Protein AF-A0ABD3R1C4-F1 (afdb_monomer_lite)

Structure (mmCIF, N/CA/C/O backbone):
data_AF-A0ABD3R1C4-F1
#
_entry.id   AF-A0ABD3R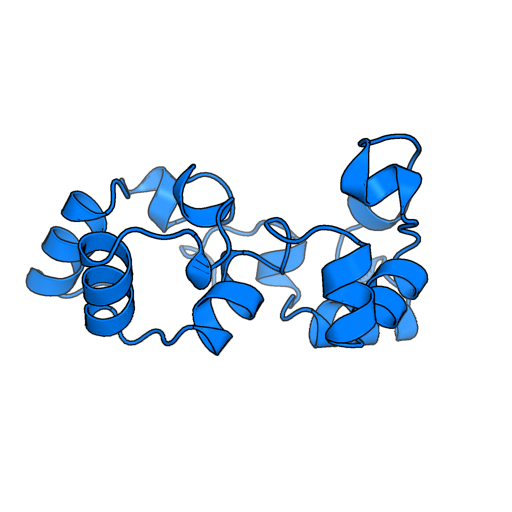1C4-F1
#
loop_
_atom_site.group_PDB
_atom_site.id
_atom_site.type_symbol
_atom_site.label_atom_id
_atom_site.label_alt_id
_atom_site.label_comp_id
_atom_site.label_asym_id
_atom_site.label_entity_id
_atom_site.label_seq_id
_atom_site.pdbx_PDB_ins_code
_atom_site.Cartn_x
_atom_site.Cartn_y
_atom_site.Cartn_z
_atom_site.occupancy
_atom_site.B_iso_or_equiv
_atom_site.auth_seq_id
_atom_site.auth_comp_id
_atom_site.auth_asym_id
_atom_site.auth_atom_id
_atom_site.pdbx_PDB_model_num
ATOM 1 N N . MET A 1 1 ? -19.729 5.256 2.466 1.00 61.84 1 MET A N 1
ATOM 2 C CA . MET A 1 1 ? -19.741 5.972 3.764 1.00 61.84 1 MET A CA 1
ATOM 3 C C . MET A 1 1 ? -19.861 4.931 4.859 1.00 61.84 1 MET A C 1
ATOM 5 O O . MET A 1 1 ? -20.844 4.202 4.840 1.00 61.84 1 MET A O 1
ATOM 9 N N . LEU A 1 2 ? -18.876 4.864 5.756 1.00 74.25 2 LEU A N 1
ATOM 10 C CA . LEU A 1 2 ? -18.845 3.904 6.862 1.00 74.25 2 LEU A CA 1
ATOM 11 C C . LEU A 1 2 ? -20.068 4.024 7.789 1.00 74.25 2 LEU A C 1
ATOM 13 O O . LEU A 1 2 ? -20.556 5.137 8.053 1.00 74.25 2 LEU A O 1
ATOM 17 N N . ALA A 1 3 ? -20.521 2.889 8.314 1.00 86.25 3 ALA A N 1
ATOM 18 C CA . ALA A 1 3 ? -21.442 2.804 9.437 1.00 86.25 3 ALA A CA 1
ATOM 19 C C . ALA A 1 3 ? -20.817 3.419 10.703 1.00 86.25 3 ALA A C 1
ATOM 21 O O . ALA A 1 3 ? -19.607 3.602 10.810 1.00 86.25 3 ALA A O 1
ATOM 22 N N . SER A 1 4 ? -21.650 3.774 11.685 1.00 87.00 4 SER A N 1
ATOM 23 C CA . SER A 1 4 ? -21.174 4.417 12.919 1.00 87.00 4 SER A CA 1
ATOM 24 C C . SER A 1 4 ? -20.152 3.575 13.685 1.00 87.00 4 SER A C 1
ATOM 26 O O . SER A 1 4 ? -19.225 4.140 14.246 1.00 87.00 4 SER A O 1
ATOM 28 N N . GLU A 1 5 ? -20.313 2.252 13.685 1.00 90.88 5 GLU A N 1
ATOM 29 C CA . GLU A 1 5 ? -19.400 1.318 14.352 1.00 90.88 5 GLU A CA 1
ATOM 30 C C . GLU A 1 5 ? -18.036 1.256 13.650 1.00 90.88 5 GLU A C 1
ATOM 32 O O . GLU A 1 5 ? -17.008 1.429 14.295 1.00 90.88 5 GLU A O 1
ATOM 37 N N . GLU A 1 6 ? -18.026 1.149 12.319 1.00 93.00 6 GLU A N 1
ATOM 38 C CA . GLU A 1 6 ? -16.803 1.171 11.504 1.00 93.00 6 GLU A CA 1
ATOM 39 C C . GLU A 1 6 ? -16.020 2.483 11.680 1.00 93.00 6 GLU A C 1
ATOM 41 O O . GLU A 1 6 ? -14.796 2.472 11.746 1.00 93.00 6 GLU A O 1
ATOM 46 N N . LYS A 1 7 ? -16.712 3.622 11.830 1.00 93.38 7 LYS A N 1
ATOM 47 C CA . LYS A 1 7 ? -16.060 4.915 12.113 1.00 93.38 7 LYS A CA 1
ATOM 48 C C . LYS A 1 7 ? -15.362 4.944 13.468 1.00 93.38 7 LYS A C 1
ATOM 50 O O . LYS A 1 7 ? -14.324 5.586 13.587 1.00 93.38 7 LYS A O 1
ATOM 55 N N . THR A 1 8 ? -15.944 4.310 14.485 1.00 95.50 8 THR A N 1
ATOM 56 C CA . THR A 1 8 ? -15.305 4.203 15.802 1.00 95.50 8 THR A CA 1
ATOM 57 C C . THR A 1 8 ? -14.060 3.333 15.710 1.00 95.50 8 THR A C 1
ATOM 59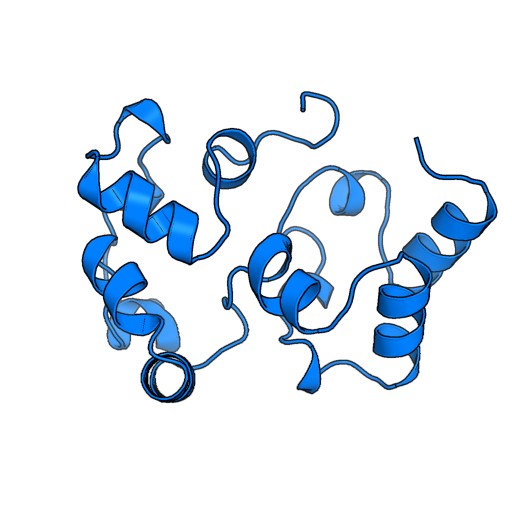 O O . THR A 1 8 ? -13.006 3.776 16.142 1.00 95.50 8 THR A O 1
ATOM 62 N N . ILE A 1 9 ? -14.158 2.171 15.060 1.00 96.88 9 ILE A N 1
ATOM 63 C CA . ILE A 1 9 ? -13.018 1.262 14.879 1.00 96.88 9 ILE A CA 1
ATOM 64 C C . ILE A 1 9 ? -11.882 1.950 14.111 1.00 96.88 9 ILE A C 1
ATOM 66 O O . ILE A 1 9 ? -10.738 1.904 14.549 1.00 96.88 9 ILE A O 1
ATOM 70 N N . ALA A 1 10 ? -12.190 2.636 13.007 1.00 96.50 10 ALA A N 1
ATOM 71 C CA . ALA A 1 10 ? -11.198 3.398 12.251 1.00 96.50 10 ALA A CA 1
ATOM 72 C C . ALA A 1 10 ? -10.518 4.475 13.118 1.00 96.50 10 ALA A C 1
ATOM 74 O O . ALA A 1 10 ? -9.298 4.604 13.095 1.00 96.50 10 ALA A O 1
ATOM 75 N N . GLY A 1 11 ? -11.290 5.202 13.933 1.00 96.56 11 GLY A N 1
ATOM 76 C CA . GLY A 1 11 ? -10.742 6.190 14.864 1.00 96.56 11 GLY A CA 1
ATOM 77 C C . GLY A 1 11 ? -9.841 5.583 15.944 1.00 96.56 11 GLY A C 1
ATOM 78 O O . GLY A 1 11 ? -8.806 6.165 16.261 1.00 96.56 11 GLY A O 1
ATOM 79 N N . ASP A 1 12 ? -10.197 4.412 16.475 1.00 96.56 12 ASP A N 1
ATOM 80 C CA . ASP A 1 12 ? -9.391 3.688 17.469 1.00 96.56 12 ASP A CA 1
ATOM 81 C C . ASP A 1 12 ? -8.072 3.164 16.869 1.00 96.56 12 ASP A C 1
ATOM 83 O O . ASP A 1 12 ? -7.062 3.104 17.566 1.00 96.56 12 ASP A O 1
ATOM 87 N N . LEU A 1 13 ? -8.062 2.863 15.565 1.00 97.06 13 LEU A N 1
ATOM 88 C CA . LEU A 1 13 ? -6.865 2.541 14.775 1.00 97.06 13 LEU A CA 1
ATOM 89 C C . LEU A 1 13 ? -6.011 3.772 14.422 1.00 97.06 13 LEU A C 1
ATOM 91 O O . LEU A 1 13 ? -4.967 3.634 13.792 1.00 97.06 13 LEU A O 1
ATOM 95 N N . GLY A 1 14 ? -6.444 4.979 14.798 1.00 95.81 14 GLY A N 1
ATOM 96 C CA . GLY A 1 14 ? -5.722 6.221 14.522 1.00 95.81 14 GLY A CA 1
ATOM 97 C C . GLY A 1 14 ? -6.052 6.873 13.178 1.00 95.81 14 GLY A C 1
ATOM 98 O O . GLY A 1 14 ? -5.458 7.901 12.851 1.00 95.81 14 GLY A O 1
ATOM 99 N N . TYR A 1 15 ? -7.019 6.348 12.419 1.00 96.75 15 TYR A N 1
ATOM 100 C CA . TYR A 1 15 ? -7.495 7.027 11.220 1.00 96.75 15 TYR A CA 1
ATOM 101 C C . TYR A 1 15 ? -8.317 8.266 11.575 1.00 96.75 15 TYR A C 1
ATOM 103 O O . TYR A 1 15 ? -9.269 8.218 12.359 1.00 96.75 15 TYR A O 1
ATOM 111 N N . ASP A 1 16 ? -8.002 9.377 10.917 1.00 94.88 16 ASP A N 1
ATOM 112 C CA . ASP A 1 16 ? -8.909 10.506 10.798 1.00 94.88 16 ASP A CA 1
ATOM 113 C C . ASP A 1 16 ? -9.524 10.538 9.394 1.00 94.88 16 ASP A C 1
ATOM 115 O O . ASP A 1 16 ? -9.339 9.635 8.582 1.00 94.88 16 ASP A O 1
ATOM 119 N N . ARG A 1 17 ? -10.317 11.569 9.090 1.00 92.62 17 ARG A N 1
ATOM 120 C CA . ARG A 1 17 ? -10.951 11.659 7.771 1.00 92.62 17 ARG A CA 1
ATOM 121 C C . ARG A 1 17 ? -9.931 11.773 6.634 1.00 92.62 17 ARG A C 1
ATOM 123 O O . ARG A 1 17 ? -10.191 11.260 5.554 1.00 92.62 17 ARG A O 1
ATOM 130 N N . ILE A 1 18 ? -8.829 12.485 6.849 1.00 94.19 18 ILE A N 1
ATOM 131 C CA . ILE A 1 18 ? -7.812 12.702 5.821 1.00 94.19 18 ILE A CA 1
ATOM 132 C C . ILE A 1 18 ? -7.049 11.404 5.592 1.00 94.19 18 ILE A C 1
ATOM 134 O O . ILE A 1 18 ? -6.951 10.986 4.443 1.00 94.19 18 ILE A O 1
ATOM 138 N N . SER A 1 19 ? -6.566 10.760 6.655 1.00 95.56 19 SER A N 1
ATOM 139 C CA . SER A 1 19 ? -5.821 9.507 6.517 1.00 95.56 19 SER A CA 1
ATOM 140 C C . SER A 1 19 ? -6.699 8.325 6.110 1.00 95.56 19 SER A C 1
ATOM 142 O O . SER A 1 19 ? -6.199 7.381 5.525 1.00 95.56 19 SER A O 1
ATOM 144 N N . TRP A 1 20 ? -8.013 8.377 6.356 1.00 94.50 20 TRP A N 1
ATOM 145 C CA . TRP A 1 20 ? -8.948 7.388 5.814 1.00 94.50 20 TRP A CA 1
ATOM 146 C C . TRP A 1 20 ? -9.180 7.571 4.310 1.00 94.50 20 TRP A C 1
ATOM 148 O O . TRP A 1 20 ? -9.293 6.603 3.569 1.00 94.50 20 TRP A O 1
ATOM 158 N N . ASP A 1 21 ? -9.314 8.820 3.855 1.00 94.62 21 ASP A N 1
ATOM 159 C CA . ASP A 1 21 ? -9.698 9.125 2.476 1.00 94.62 21 ASP A CA 1
ATOM 160 C C . ASP A 1 21 ? -8.504 9.110 1.496 1.00 94.62 21 ASP A C 1
ATOM 162 O O . ASP A 1 21 ? -8.728 9.272 0.293 1.00 94.62 21 ASP A O 1
ATOM 166 N N . ASN A 1 22 ? -7.263 8.973 1.975 1.00 94.19 22 ASN A N 1
ATOM 167 C CA . ASN A 1 22 ? -6.042 8.998 1.165 1.00 94.19 22 ASN A CA 1
ATOM 168 C C . ASN A 1 22 ? -5.077 7.911 1.650 1.00 94.19 22 ASN A C 1
ATOM 170 O O . ASN A 1 22 ? -4.723 7.904 2.827 1.00 94.19 22 ASN A O 1
ATOM 174 N N . LEU A 1 23 ? -4.657 7.042 0.730 1.00 92.06 23 LEU A N 1
ATOM 175 C CA . LEU A 1 23 ? -3.727 5.949 1.008 1.00 92.06 23 LEU A CA 1
ATOM 176 C C . LEU A 1 23 ? -2.356 6.469 1.451 1.00 92.06 23 LEU A C 1
ATOM 178 O O . LEU A 1 23 ? -1.921 7.539 1.022 1.00 92.06 23 LEU A O 1
ATOM 182 N N . GLU A 1 24 ? -1.694 5.676 2.286 1.00 88.56 24 GLU A N 1
ATOM 183 C CA . GLU A 1 24 ? -0.326 5.844 2.783 1.00 88.56 24 GLU A CA 1
ATOM 184 C C . GLU A 1 24 ? -0.078 7.158 3.547 1.00 88.56 24 GLU A C 1
ATOM 186 O O . GLU A 1 24 ? 1.055 7.617 3.693 1.00 88.56 24 GLU A O 1
ATOM 191 N N . ILE A 1 25 ? -1.141 7.772 4.083 1.00 93.31 25 ILE A N 1
ATOM 192 C CA . ILE A 1 25 ? -1.030 8.920 4.999 1.00 93.31 25 ILE A CA 1
ATOM 193 C C . ILE A 1 25 ? -0.980 8.464 6.459 1.00 93.31 25 ILE A C 1
ATOM 195 O O . ILE A 1 25 ? -0.380 9.139 7.298 1.00 93.31 25 ILE A O 1
ATOM 199 N N . SER A 1 26 ? -1.654 7.365 6.796 1.00 95.12 26 SER A N 1
ATOM 200 C CA . SER A 1 26 ? -1.644 6.854 8.164 1.00 95.12 26 SER A CA 1
ATOM 201 C C . SER A 1 26 ? -0.333 6.121 8.437 1.00 95.12 26 SER A C 1
ATOM 203 O O . SER A 1 26 ? 0.021 5.210 7.697 1.00 95.12 26 SER A O 1
ATOM 205 N N . ASP A 1 27 ? 0.344 6.436 9.548 1.00 93.69 27 ASP A N 1
ATOM 206 C CA . ASP A 1 27 ? 1.546 5.701 9.980 1.00 93.69 27 ASP A CA 1
ATOM 207 C C . ASP A 1 27 ? 1.278 4.189 10.093 1.00 93.69 27 ASP A C 1
ATOM 209 O O . ASP A 1 27 ? 2.168 3.376 9.849 1.00 93.69 27 ASP A O 1
ATOM 213 N N . LEU A 1 28 ? 0.036 3.806 10.424 1.00 96.19 28 LEU A N 1
ATOM 214 C CA . LEU A 1 28 ? -0.389 2.409 10.494 1.00 96.19 28 LEU A CA 1
ATOM 215 C C . LEU A 1 28 ? -0.139 1.674 9.168 1.00 96.19 28 LEU A C 1
ATOM 217 O O . LEU A 1 28 ? 0.290 0.525 9.176 1.00 96.19 28 LEU A O 1
ATOM 221 N N . GLU A 1 29 ? -0.351 2.352 8.040 1.00 95.94 29 GLU A N 1
ATOM 222 C CA . GLU A 1 29 ? -0.253 1.792 6.687 1.00 95.94 29 GLU A CA 1
ATOM 223 C C . GLU A 1 29 ? 1.190 1.544 6.252 1.00 95.94 29 GLU A C 1
ATOM 225 O O . GLU A 1 29 ? 1.404 0.903 5.230 1.00 95.94 29 GLU A O 1
ATOM 230 N N . THR A 1 30 ? 2.181 1.972 7.042 1.00 93.06 30 THR A N 1
ATOM 231 C CA . THR A 1 30 ? 3.598 1.635 6.824 1.00 93.06 30 THR A CA 1
ATOM 232 C C . THR A 1 30 ? 3.961 0.243 7.347 1.00 93.06 30 THR A C 1
ATOM 234 O O . THR A 1 30 ? 4.981 -0.323 6.952 1.00 93.06 30 THR A O 1
ATOM 237 N N . PHE A 1 31 ? 3.125 -0.349 8.207 1.00 96.06 31 PHE A N 1
ATOM 238 C CA . PHE A 1 31 ? 3.378 -1.660 8.791 1.00 96.06 31 PHE A CA 1
ATOM 239 C C . PHE A 1 31 ? 2.733 -2.776 7.973 1.00 96.06 31 PHE A C 1
ATOM 241 O O . PHE A 1 31 ? 1.540 -2.747 7.660 1.00 96.06 31 PHE A O 1
ATOM 248 N N . ARG A 1 32 ? 3.499 -3.844 7.731 1.00 96.75 32 ARG A N 1
ATOM 249 C CA . ARG A 1 32 ? 2.922 -5.134 7.340 1.00 96.75 32 ARG A CA 1
ATOM 250 C C . ARG A 1 32 ? 2.047 -5.689 8.463 1.00 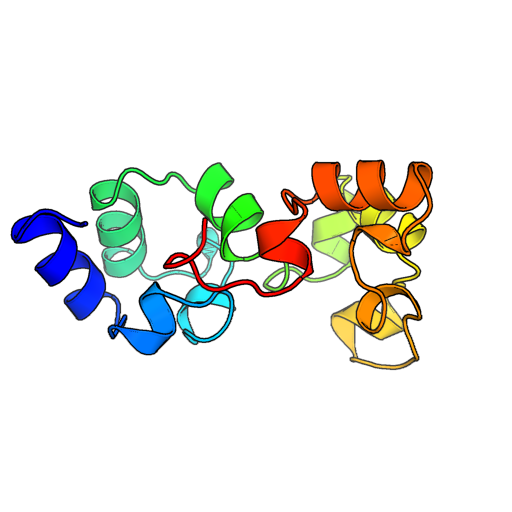96.75 32 ARG A C 1
ATOM 252 O O . ARG A 1 32 ? 2.316 -5.469 9.646 1.00 96.75 32 ARG A O 1
ATOM 259 N N . TYR A 1 33 ? 1.052 -6.492 8.112 1.00 97.56 33 TYR A N 1
ATOM 260 C CA . TYR A 1 33 ? 0.032 -6.983 9.035 1.00 97.56 33 TYR A CA 1
ATOM 261 C C . TYR A 1 33 ? 0.624 -7.720 10.243 1.00 97.56 33 TYR A C 1
ATOM 263 O O . TYR A 1 33 ? 0.105 -7.637 11.354 1.00 97.56 33 TYR A O 1
ATOM 271 N N . THR A 1 34 ? 1.728 -8.448 10.053 1.00 96.81 34 THR A N 1
ATOM 272 C CA . THR A 1 34 ? 2.379 -9.209 11.131 1.00 96.81 34 THR A CA 1
ATOM 273 C C . THR A 1 34 ? 3.103 -8.350 12.160 1.00 96.81 34 THR A C 1
ATOM 275 O O . THR A 1 34 ? 3.429 -8.862 13.231 1.00 96.81 34 THR A O 1
ATOM 278 N N . ASP A 1 35 ? 3.364 -7.084 11.841 1.00 97.69 35 ASP A N 1
ATOM 279 C CA . ASP A 1 35 ? 4.026 -6.142 12.742 1.00 97.69 35 ASP A CA 1
ATOM 280 C C . ASP A 1 35 ? 3.007 -5.280 13.512 1.00 97.69 35 ASP A C 1
ATOM 282 O O . ASP A 1 35 ? 3.382 -4.593 14.462 1.00 97.69 35 ASP A O 1
ATOM 286 N N . LEU A 1 36 ? 1.717 -5.381 13.162 1.00 97.19 36 LEU A N 1
ATOM 287 C CA . LEU A 1 36 ? 0.616 -4.780 13.907 1.00 97.19 36 LEU A CA 1
ATOM 288 C C . LEU A 1 36 ? 0.473 -5.406 15.300 1.00 97.19 36 LEU A C 1
ATOM 290 O O . LEU A 1 36 ? 0.692 -6.604 15.523 1.00 97.19 36 LEU A O 1
ATOM 294 N N . THR A 1 37 ? 0.014 -4.603 16.254 1.00 97.69 37 THR A N 1
ATOM 295 C CA . THR A 1 37 ? -0.443 -5.108 17.546 1.00 97.69 37 THR A CA 1
ATOM 296 C C . THR A 1 37 ? -1.684 -5.987 17.376 1.00 97.69 37 THR A C 1
ATOM 298 O O . THR A 1 37 ? -2.432 -5.910 16.401 1.00 97.69 37 THR A O 1
ATOM 301 N N . MET A 1 38 ? -1.954 -6.828 18.378 1.00 96.75 38 MET A N 1
ATOM 302 C CA . MET A 1 38 ? -3.158 -7.664 18.381 1.00 96.75 38 MET A CA 1
ATOM 303 C C . MET A 1 38 ? -4.448 -6.831 18.300 1.00 96.75 38 MET A C 1
ATOM 305 O O . MET A 1 38 ? -5.412 -7.268 17.677 1.00 96.75 38 MET A O 1
ATOM 309 N N . GLU A 1 39 ? -4.479 -5.658 18.936 1.00 97.19 39 GLU A N 1
ATOM 310 C CA . GLU A 1 39 ? -5.642 -4.763 18.919 1.00 97.19 39 GLU A CA 1
ATOM 311 C C . GLU A 1 39 ? -5.847 -4.154 17.528 1.00 97.19 39 GLU A C 1
ATOM 313 O O . GLU A 1 39 ? -6.965 -4.196 17.013 1.00 97.19 39 GLU A O 1
ATOM 318 N N . GLU A 1 40 ? -4.771 -3.702 16.879 1.00 98.06 40 GLU A N 1
ATOM 319 C CA . GLU A 1 40 ? -4.818 -3.201 15.502 1.00 98.06 40 GLU A CA 1
ATOM 320 C C . GLU A 1 40 ? -5.290 -4.287 14.529 1.00 98.06 40 GLU A C 1
ATOM 322 O O . GLU A 1 40 ? -6.245 -4.071 13.786 1.00 98.06 40 GLU A O 1
ATOM 327 N N . GLY A 1 41 ? -4.725 -5.497 14.596 1.00 98.00 41 GLY A N 1
ATOM 328 C CA . GLY A 1 41 ? -5.151 -6.613 13.742 1.00 98.00 41 GLY A CA 1
ATOM 329 C C . GLY A 1 41 ? -6.631 -6.989 13.922 1.00 98.00 41 GLY A C 1
ATOM 330 O O . GLY A 1 41 ? -7.333 -7.274 12.946 1.00 98.00 41 GLY A O 1
ATOM 331 N N . LEU A 1 42 ? -7.150 -6.943 15.156 1.00 97.44 42 LEU A N 1
ATOM 332 C CA . LEU A 1 42 ? -8.582 -7.138 15.418 1.00 97.44 42 LEU A CA 1
ATOM 333 C C . LEU A 1 42 ? -9.433 -5.997 14.849 1.00 97.44 42 LEU A C 1
ATOM 335 O O . LEU A 1 42 ? -10.514 -6.266 14.319 1.00 97.44 42 LEU A O 1
ATOM 339 N N . GLY A 1 43 ? -8.961 -4.751 14.931 1.00 97.75 43 GLY A N 1
ATOM 340 C CA . GLY A 1 43 ? -9.612 -3.595 14.315 1.00 97.75 43 GLY A CA 1
ATOM 341 C C . GLY A 1 43 ? -9.696 -3.729 12.793 1.00 97.75 43 GLY A C 1
ATOM 342 O O . GLY A 1 43 ? -10.790 -3.640 12.239 1.00 97.75 43 GLY A O 1
ATOM 343 N N . ILE A 1 44 ? -8.582 -4.056 12.132 1.00 97.62 44 ILE A N 1
ATOM 344 C CA . ILE A 1 44 ? -8.517 -4.310 10.681 1.00 97.62 44 ILE A CA 1
ATOM 345 C C . ILE A 1 44 ? -9.462 -5.445 10.268 1.00 97.62 44 ILE A C 1
ATOM 347 O O . ILE A 1 44 ? -10.269 -5.277 9.350 1.00 97.62 44 ILE A O 1
ATOM 351 N N . THR A 1 45 ? -9.471 -6.551 11.019 1.00 97.19 45 THR A N 1
ATOM 352 C CA . THR A 1 45 ? -10.418 -7.659 10.797 1.00 97.19 45 THR A CA 1
ATOM 353 C C . THR A 1 45 ? -11.872 -7.212 10.963 1.00 97.19 45 THR A C 1
ATOM 355 O O . THR A 1 45 ? -12.747 -7.630 10.203 1.00 97.19 45 THR A O 1
ATOM 358 N N . SER A 1 46 ? -12.152 -6.344 11.937 1.00 96.69 46 SER A N 1
ATOM 359 C CA . SER A 1 46 ? -13.502 -5.823 12.194 1.00 96.69 46 SER A CA 1
ATOM 360 C C . SER A 1 46 ? -13.970 -4.838 11.118 1.00 96.69 46 SER A C 1
ATOM 362 O O . SER A 1 46 ? -15.171 -4.730 10.883 1.00 96.69 46 SER A O 1
ATOM 364 N N . LEU A 1 47 ? -13.037 -4.183 10.420 1.00 95.56 47 LEU A N 1
ATOM 365 C CA . LEU A 1 47 ? -13.296 -3.415 9.196 1.00 95.56 47 LEU A CA 1
ATOM 366 C C . LEU A 1 47 ? -13.446 -4.305 7.946 1.00 95.56 47 LEU A C 1
ATOM 368 O O . LEU A 1 47 ? -13.658 -3.795 6.849 1.00 95.56 47 LEU A O 1
ATOM 372 N N . GLY A 1 48 ? -13.377 -5.630 8.102 1.00 95.94 48 GLY A N 1
ATOM 373 C CA . GLY A 1 48 ? -13.610 -6.598 7.032 1.00 95.94 48 GLY A CA 1
ATOM 374 C C . GLY A 1 48 ? -12.386 -6.909 6.174 1.00 95.94 48 GLY A C 1
ATOM 375 O O . GLY A 1 48 ? -12.545 -7.530 5.124 1.00 95.94 48 GLY A O 1
ATOM 376 N N . MET A 1 49 ? -11.189 -6.508 6.606 1.00 96.75 49 MET A N 1
ATOM 377 C CA . MET A 1 49 ? -9.932 -6.787 5.912 1.00 96.75 49 MET A CA 1
ATOM 378 C C . MET A 1 49 ? -9.166 -7.910 6.611 1.00 96.75 49 MET A C 1
ATOM 380 O O . MET A 1 49 ? -9.051 -7.928 7.834 1.00 96.75 49 MET A O 1
ATOM 384 N N . ASP A 1 50 ? -8.621 -8.847 5.840 1.00 97.56 50 ASP A N 1
ATOM 385 C CA . ASP A 1 50 ? -7.653 -9.820 6.350 1.00 97.56 50 ASP A CA 1
ATOM 386 C C . ASP A 1 50 ? -6.207 -9.369 6.078 1.00 97.56 50 ASP A C 1
ATOM 388 O O . ASP A 1 50 ? -5.966 -8.333 5.459 1.00 97.56 50 ASP A O 1
ATOM 392 N N . ALA A 1 51 ? -5.235 -10.163 6.536 1.00 97.19 51 ALA A N 1
ATOM 393 C CA . ALA A 1 51 ? -3.814 -9.871 6.351 1.00 97.19 51 ALA A CA 1
ATOM 394 C C . ALA A 1 51 ? -3.420 -9.705 4.875 1.00 97.19 51 ALA A C 1
ATOM 396 O O . ALA A 1 51 ? -2.634 -8.829 4.541 1.00 97.19 51 ALA A O 1
ATOM 397 N N . THR A 1 52 ? -3.995 -10.513 3.977 1.00 96.25 52 THR A N 1
ATOM 398 C CA . THR A 1 52 ? -3.684 -10.426 2.543 1.00 96.25 52 THR A CA 1
ATOM 399 C C . THR A 1 52 ? -4.235 -9.141 1.940 1.00 96.25 52 THR A C 1
ATOM 401 O O . THR A 1 52 ? -3.563 -8.513 1.125 1.00 96.25 52 THR A O 1
ATOM 404 N N . MET A 1 53 ? -5.438 -8.732 2.347 1.00 97.38 53 MET A N 1
ATOM 405 C CA . MET A 1 53 ? -6.012 -7.463 1.908 1.00 97.38 53 MET A CA 1
ATOM 406 C C . MET A 1 53 ? -5.199 -6.274 2.418 1.00 97.38 53 MET A C 1
ATOM 408 O O . MET A 1 53 ? -4.930 -5.364 1.641 1.00 97.38 53 MET A O 1
ATOM 412 N N . TRP A 1 54 ? -4.779 -6.310 3.685 1.00 97.69 54 TRP A N 1
ATOM 413 C CA . TRP A 1 54 ? -3.959 -5.265 4.293 1.00 97.69 54 TRP A CA 1
ATOM 414 C C . TRP A 1 54 ? -2.602 -5.118 3.599 1.00 97.69 54 TRP A C 1
ATOM 416 O O . TRP A 1 54 ? -2.291 -4.052 3.072 1.00 97.69 54 TRP A O 1
ATOM 426 N N . ASP A 1 55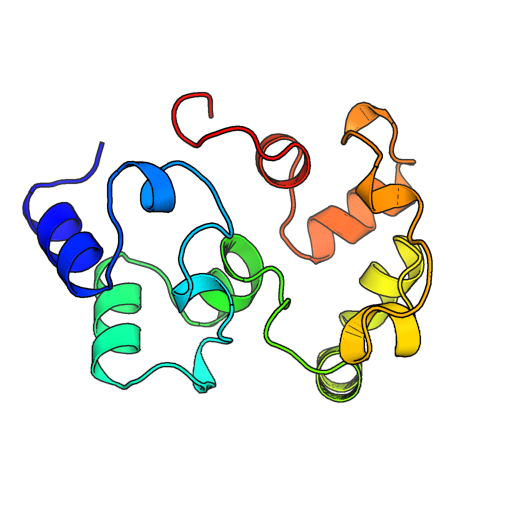 ? -1.826 -6.203 3.536 1.00 97.50 55 ASP A N 1
ATOM 427 C CA . ASP A 1 55 ? -0.464 -6.168 2.998 1.00 97.50 55 ASP A CA 1
ATOM 428 C C . ASP A 1 55 ? -0.444 -5.754 1.522 1.00 97.50 55 ASP A C 1
ATOM 430 O O . ASP A 1 55 ? 0.482 -5.077 1.086 1.00 97.50 55 ASP A O 1
ATOM 434 N N . CYS A 1 56 ? -1.475 -6.129 0.759 1.00 96.38 56 CYS A N 1
ATOM 435 C CA . CYS A 1 56 ? -1.529 -5.858 -0.672 1.00 96.38 56 CYS A CA 1
ATOM 436 C C . CYS A 1 56 ? -2.203 -4.519 -1.003 1.00 96.38 56 CYS A C 1
ATOM 438 O O . CYS A 1 56 ? -1.593 -3.693 -1.664 1.00 96.38 56 CYS A O 1
ATOM 440 N N . TYR A 1 57 ? -3.448 -4.282 -0.576 1.00 96.06 57 TYR A N 1
ATOM 441 C CA . TYR A 1 57 ? -4.237 -3.122 -1.030 1.00 96.06 57 TYR A CA 1
ATOM 442 C C . TYR A 1 57 ? -4.059 -1.858 -0.185 1.00 96.06 57 TYR A C 1
ATOM 444 O O . TYR A 1 57 ? -4.481 -0.795 -0.630 1.00 96.06 57 TYR A O 1
ATOM 452 N N . VAL A 1 58 ? -3.523 -1.979 1.032 1.00 95.75 58 VAL A N 1
ATOM 453 C CA . VAL A 1 58 ? -3.321 -0.837 1.936 1.00 95.75 58 VAL A CA 1
ATOM 454 C C . VAL A 1 58 ? -1.839 -0.504 2.046 1.00 95.75 58 VAL A C 1
ATOM 456 O O . VAL A 1 58 ? -1.446 0.626 1.798 1.00 95.75 58 VAL A O 1
ATOM 459 N N . ASN A 1 59 ? -1.013 -1.495 2.387 1.00 94.94 59 ASN A N 1
ATOM 460 C CA . ASN A 1 59 ? 0.426 -1.309 2.560 1.00 94.94 59 ASN A CA 1
ATOM 461 C C . ASN A 1 59 ? 1.199 -1.365 1.233 1.00 94.94 59 ASN A C 1
ATOM 463 O O . ASN A 1 59 ? 2.341 -0.930 1.202 1.00 94.94 59 ASN A O 1
ATOM 467 N N . HIS A 1 60 ? 0.635 -1.960 0.171 1.00 96.44 60 HIS A N 1
ATOM 468 C CA . HIS A 1 60 ? 1.339 -2.236 -1.093 1.00 96.44 60 HIS A CA 1
ATOM 469 C C . HIS A 1 60 ? 2.710 -2.908 -0.903 1.00 96.44 60 HIS A C 1
ATOM 471 O O . HIS A 1 60 ? 3.641 -2.741 -1.689 1.00 96.44 60 HIS A O 1
ATOM 477 N N . TYR A 1 61 ? 2.818 -3.715 0.152 1.00 96.94 61 TYR A N 1
ATOM 478 C CA . TYR A 1 61 ? 4.044 -4.319 0.655 1.00 96.94 61 TYR A CA 1
ATOM 479 C C . TYR A 1 61 ? 5.158 -3.339 1.079 1.00 96.94 61 TYR A C 1
ATOM 481 O O . TYR A 1 61 ? 6.253 -3.811 1.384 1.00 96.94 61 TYR A O 1
ATOM 489 N N . ASN A 1 62 ? 4.919 -2.025 1.177 1.00 93.81 62 ASN A N 1
ATOM 490 C CA . ASN A 1 62 ? 5.913 -1.013 1.582 1.00 93.81 62 ASN A CA 1
ATOM 491 C C . ASN A 1 62 ? 6.546 -1.292 2.956 1.00 93.81 62 ASN A C 1
ATOM 493 O O . ASN A 1 62 ? 7.675 -0.888 3.214 1.00 93.81 62 ASN A O 1
ATOM 497 N N . GLY A 1 63 ? 5.863 -2.041 3.829 1.00 95.19 63 GLY A N 1
ATOM 498 C CA . GLY A 1 63 ? 6.394 -2.459 5.130 1.00 95.19 63 GLY A CA 1
ATOM 499 C C . GLY A 1 63 ? 7.350 -3.659 5.085 1.00 95.19 63 GLY A C 1
ATOM 500 O O . GLY A 1 63 ? 7.788 -4.135 6.135 1.00 95.19 63 GLY A O 1
ATOM 501 N N . TYR A 1 64 ? 7.643 -4.210 3.905 1.00 97.56 64 TYR A N 1
ATOM 502 C CA . TYR A 1 64 ? 8.491 -5.391 3.737 1.00 97.56 64 TYR A CA 1
ATOM 503 C C . TYR A 1 64 ? 9.903 -5.022 3.297 1.00 97.56 64 TYR A C 1
ATOM 505 O O . TYR A 1 64 ? 10.097 -4.165 2.445 1.00 97.56 64 TYR A O 1
ATOM 513 N N . TYR A 1 65 ? 10.895 -5.766 3.789 1.00 97.38 65 TYR A N 1
ATOM 514 C CA . TYR A 1 65 ? 12.242 -5.717 3.224 1.00 97.38 65 TYR A CA 1
ATOM 515 C C . TYR A 1 65 ? 12.308 -6.466 1.891 1.00 97.38 65 TYR A C 1
ATOM 517 O O . TYR A 1 65 ? 11.611 -7.468 1.688 1.00 97.38 65 TYR A O 1
ATOM 525 N N . TRP A 1 66 ? 13.233 -6.071 1.018 1.00 98.19 66 TRP A N 1
ATOM 526 C CA . TRP A 1 66 ? 13.432 -6.700 -0.292 1.00 98.19 66 TRP A CA 1
ATOM 527 C C . TRP A 1 66 ? 13.608 -8.222 -0.218 1.00 98.19 66 TRP A C 1
ATOM 529 O O . TRP A 1 66 ? 13.074 -8.970 -1.039 1.00 98.19 66 TRP A O 1
ATOM 539 N N . ALA A 1 67 ? 14.329 -8.707 0.796 1.00 98.19 67 ALA A N 1
ATOM 540 C CA . ALA A 1 67 ? 14.525 -10.139 1.008 1.00 98.19 67 ALA A CA 1
ATOM 541 C C . ALA A 1 67 ? 13.202 -10.886 1.268 1.00 98.19 67 ALA A C 1
ATOM 543 O O . ALA A 1 67 ? 13.024 -12.005 0.780 1.00 98.19 67 ALA A O 1
ATOM 544 N N . ASP A 1 68 ? 12.261 -10.269 1.986 1.00 98.00 68 ASP A N 1
ATOM 545 C CA . ASP A 1 68 ? 10.941 -10.851 2.229 1.00 98.00 68 ASP A CA 1
ATOM 546 C C . ASP A 1 68 ? 10.104 -10.839 0.937 1.00 98.00 68 ASP A C 1
ATOM 548 O O . ASP A 1 68 ? 9.475 -11.844 0.597 1.00 98.00 68 ASP A O 1
ATOM 552 N N . LEU A 1 69 ? 10.173 -9.757 0.153 1.00 98.12 69 LEU A N 1
ATOM 553 C CA . LEU A 1 69 ? 9.512 -9.643 -1.156 1.00 98.12 69 LEU A CA 1
ATOM 554 C C . LEU A 1 69 ? 9.979 -10.724 -2.144 1.00 98.12 69 LEU A C 1
ATOM 556 O O . LEU A 1 69 ? 9.175 -11.256 -2.916 1.00 98.12 69 LEU A O 1
ATOM 560 N N . GLN A 1 70 ? 11.264 -11.088 -2.104 1.00 98.44 70 GLN A N 1
ATOM 561 C CA . GLN A 1 70 ? 11.815 -12.194 -2.892 1.00 98.44 70 GLN A CA 1
ATOM 562 C C . GLN A 1 70 ? 11.260 -13.552 -2.451 1.00 98.44 70 GLN A C 1
ATOM 564 O O . GLN A 1 70 ? 10.931 -14.383 -3.299 1.00 98.44 70 GLN A O 1
ATOM 569 N N . VAL A 1 71 ? 11.125 -13.783 -1.141 1.00 98.00 71 VAL A N 1
ATOM 570 C CA . VAL A 1 71 ? 10.532 -15.017 -0.597 1.00 98.00 71 VAL A CA 1
ATOM 571 C C . VAL A 1 71 ? 9.055 -15.133 -0.975 1.00 98.00 71 VAL A C 1
ATOM 573 O O . VAL A 1 71 ? 8.596 -16.224 -1.316 1.00 98.00 71 VAL A O 1
ATOM 576 N N . LEU A 1 72 ? 8.326 -14.016 -0.962 1.00 96.25 72 LEU A N 1
ATOM 577 C CA . LEU A 1 72 ? 6.932 -13.935 -1.406 1.00 96.25 72 LEU A CA 1
ATOM 578 C C . LEU A 1 72 ? 6.783 -14.016 -2.934 1.00 96.25 72 LEU A C 1
ATOM 580 O O . LEU A 1 72 ? 5.694 -14.297 -3.431 1.00 96.25 72 LEU A O 1
ATOM 584 N N . GLY A 1 73 ? 7.868 -13.804 -3.684 1.00 97.62 73 GLY A N 1
ATOM 585 C CA . GLY A 1 73 ? 7.879 -13.832 -5.145 1.00 97.62 73 GLY A CA 1
ATOM 586 C C . GLY A 1 73 ? 7.265 -12.593 -5.802 1.00 97.62 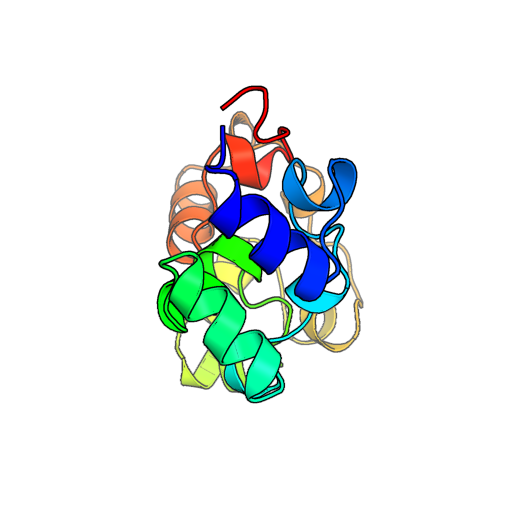73 GLY A C 1
ATOM 587 O O . GLY A 1 73 ? 6.941 -12.642 -6.987 1.00 97.62 73 GLY A O 1
ATOM 588 N N . VAL A 1 74 ? 7.100 -11.496 -5.057 1.00 97.75 74 VAL A N 1
ATOM 589 C CA . VAL A 1 74 ? 6.524 -10.237 -5.564 1.00 97.75 74 VAL A CA 1
ATOM 590 C C . VAL A 1 74 ? 7.587 -9.234 -6.021 1.00 97.75 74 VAL A C 1
ATOM 592 O O . VAL A 1 74 ? 7.273 -8.325 -6.785 1.00 97.75 74 VAL A O 1
ATOM 595 N N . SER A 1 75 ? 8.859 -9.431 -5.647 1.00 98.31 75 SER A N 1
ATOM 596 C CA . SER A 1 75 ? 9.958 -8.529 -6.033 1.00 98.31 75 SER A CA 1
ATOM 597 C C . SER A 1 75 ? 10.113 -8.373 -7.551 1.00 98.31 75 SER A C 1
ATOM 599 O O . SER A 1 75 ? 10.516 -7.317 -8.014 1.00 98.31 75 SER A O 1
ATOM 601 N N . VAL A 1 76 ? 9.749 -9.388 -8.343 1.00 98.56 76 VAL A N 1
ATOM 602 C CA . VAL A 1 76 ? 9.821 -9.333 -9.816 1.00 98.56 76 VAL A CA 1
ATOM 603 C C . VAL A 1 76 ? 8.908 -8.252 -10.414 1.00 98.56 76 VAL A C 1
ATOM 605 O O . VAL A 1 76 ? 9.219 -7.664 -11.451 1.00 98.56 76 VAL A O 1
ATOM 608 N N . TYR A 1 77 ? 7.785 -7.954 -9.757 1.00 98.62 77 TYR A N 1
ATOM 609 C CA . TYR A 1 77 ? 6.876 -6.894 -10.189 1.00 98.62 77 TYR A CA 1
ATOM 610 C C . TYR A 1 77 ? 7.447 -5.518 -9.836 1.00 98.62 77 TYR A C 1
ATOM 612 O O . TYR A 1 77 ? 7.427 -4.618 -10.669 1.00 98.62 77 TYR A O 1
ATOM 620 N N . LEU A 1 78 ? 8.065 -5.386 -8.659 1.00 98.31 78 LEU A N 1
ATOM 621 C CA . LEU A 1 78 ? 8.798 -4.179 -8.268 1.00 98.31 78 LEU A CA 1
ATOM 622 C C . LEU A 1 78 ? 9.981 -3.905 -9.208 1.00 98.31 78 LEU A C 1
ATOM 624 O O . LEU A 1 78 ? 10.175 -2.774 -9.644 1.00 98.31 78 LEU A O 1
ATOM 628 N N . GLU A 1 79 ? 10.719 -4.943 -9.609 1.00 98.44 79 GLU A N 1
ATOM 629 C CA . GLU A 1 79 ? 11.777 -4.847 -10.626 1.00 98.44 79 GLU A CA 1
ATOM 630 C C . GLU A 1 79 ? 11.239 -4.351 -11.976 1.00 98.44 79 GLU A C 1
ATOM 632 O O . GLU A 1 79 ? 11.892 -3.552 -12.647 1.00 98.44 79 GLU A O 1
ATOM 637 N N . THR A 1 80 ? 10.031 -4.773 -12.362 1.00 98.62 80 THR A N 1
ATOM 638 C CA . THR A 1 80 ? 9.361 -4.316 -13.595 1.00 98.62 80 THR A CA 1
ATOM 639 C C . THR A 1 80 ? 8.977 -2.834 -13.522 1.00 98.62 80 THR A C 1
ATOM 641 O O . THR A 1 80 ? 9.048 -2.120 -14.525 1.00 98.62 80 THR A O 1
ATOM 644 N N . LEU A 1 81 ? 8.629 -2.347 -12.328 1.00 98.38 81 LEU A N 1
ATOM 645 C CA . LEU A 1 81 ? 8.431 -0.922 -12.049 1.00 98.38 81 LEU A CA 1
ATOM 646 C C . LEU A 1 81 ? 9.765 -0.160 -11.924 1.00 98.38 81 LEU A C 1
ATOM 648 O O . LEU A 1 81 ? 9.798 1.061 -11.935 1.00 98.38 81 LEU A O 1
ATOM 652 N N . GLY A 1 82 ? 10.902 -0.854 -11.916 1.00 98.00 82 GLY A N 1
ATOM 653 C CA . GLY A 1 82 ? 12.227 -0.237 -11.884 1.00 98.00 82 GLY A CA 1
ATOM 654 C C . GLY A 1 82 ? 12.817 -0.095 -10.484 1.00 98.00 82 GLY A C 1
ATOM 655 O O . GLY A 1 82 ? 13.883 0.509 -10.345 1.00 98.00 82 GLY A O 1
ATOM 656 N N . HIS A 1 83 ? 12.186 -0.680 -9.464 1.00 98.12 83 HIS A N 1
ATOM 657 C CA . HIS A 1 83 ? 12.817 -0.816 -8.160 1.00 98.12 83 HIS A CA 1
ATOM 658 C C . HIS A 1 83 ? 13.945 -1.849 -8.196 1.00 98.12 83 HIS A C 1
ATOM 660 O O . HIS A 1 83 ? 13.994 -2.789 -8.991 1.00 98.12 83 HIS A O 1
ATOM 666 N N . SER A 1 84 ? 14.856 -1.680 -7.255 1.00 97.38 84 SER A N 1
ATOM 667 C CA . SER A 1 84 ? 15.889 -2.630 -6.884 1.00 97.38 84 SER A CA 1
ATOM 668 C C . SER A 1 84 ? 15.947 -2.701 -5.364 1.00 97.38 84 SER A C 1
ATOM 670 O O . SER A 1 84 ? 15.383 -1.846 -4.683 1.00 97.38 84 SER A O 1
ATOM 672 N N . GLN A 1 85 ? 16.708 -3.650 -4.822 1.00 97.25 85 GLN A N 1
ATOM 673 C CA . GLN A 1 85 ? 16.927 -3.710 -3.379 1.00 97.25 85 GLN A CA 1
ATOM 674 C C . GLN A 1 85 ? 17.396 -2.369 -2.794 1.00 97.25 85 GLN A C 1
ATOM 676 O O . GLN A 1 85 ? 16.880 -1.941 -1.772 1.00 97.25 85 GLN A O 1
ATOM 681 N N . SER A 1 86 ? 18.339 -1.686 -3.450 1.00 96.88 86 SER A N 1
ATOM 682 C CA . SER A 1 86 ? 18.872 -0.415 -2.946 1.00 96.88 86 SER A CA 1
ATOM 683 C C . SER A 1 86 ? 17.858 0.725 -2.993 1.00 96.88 86 SER A C 1
ATOM 685 O O . SER A 1 86 ? 17.859 1.560 -2.097 1.00 96.88 86 SER A O 1
ATOM 687 N N . SER A 1 87 ? 16.991 0.777 -4.008 1.00 97.12 87 SER A N 1
ATOM 688 C CA . SER A 1 87 ? 15.951 1.813 -4.054 1.00 97.12 87 SER A CA 1
ATOM 689 C C . SER A 1 87 ? 14.819 1.534 -3.073 1.00 97.12 87 SER A C 1
ATOM 691 O O . SER A 1 87 ? 14.156 2.469 -2.661 1.00 97.12 87 SER A O 1
ATOM 693 N N . TRP A 1 88 ? 14.605 0.269 -2.711 1.00 96.06 88 TRP A N 1
ATOM 694 C CA . TRP A 1 88 ? 13.541 -0.151 -1.807 1.00 96.06 88 TRP A CA 1
ATOM 695 C C . TRP A 1 88 ? 13.946 -0.085 -0.328 1.00 96.06 88 TRP A C 1
ATOM 697 O O . TRP A 1 88 ? 13.301 0.597 0.453 1.00 96.06 88 TRP A O 1
ATOM 707 N N . ASP A 1 89 ? 15.031 -0.765 0.060 1.00 95.94 89 ASP A N 1
ATOM 708 C CA . ASP A 1 89 ? 15.446 -0.869 1.468 1.00 95.94 89 ASP A CA 1
ATOM 709 C C . ASP A 1 89 ? 16.176 0.395 1.958 1.00 95.94 89 ASP A C 1
ATOM 711 O O . ASP A 1 89 ? 16.081 0.752 3.132 1.00 95.94 89 ASP A O 1
ATOM 715 N N . ASP A 1 90 ? 16.948 1.042 1.076 1.00 91.44 90 ASP A N 1
ATOM 716 C CA . ASP A 1 90 ? 17.816 2.170 1.436 1.00 91.44 90 ASP A CA 1
ATOM 717 C C . ASP A 1 90 ? 17.306 3.519 0.894 1.00 91.44 90 ASP A C 1
ATOM 719 O O . ASP A 1 90 ? 17.944 4.546 1.136 1.00 91.44 90 ASP A O 1
ATOM 723 N N . GLU A 1 91 ? 16.208 3.522 0.126 1.00 87.88 91 GLU A N 1
ATOM 724 C CA . GLU A 1 91 ? 15.698 4.694 -0.611 1.00 87.88 91 GLU A CA 1
ATOM 725 C C . GLU A 1 91 ? 16.771 5.330 -1.528 1.00 87.88 91 GLU A C 1
ATOM 727 O O . GLU A 1 91 ? 16.824 6.542 -1.756 1.00 87.88 91 GLU A O 1
ATOM 732 N N . ILE A 1 92 ? 17.689 4.506 -2.057 1.00 89.50 92 ILE A N 1
ATOM 733 C CA . ILE A 1 92 ? 18.787 4.949 -2.923 1.00 89.50 92 ILE A CA 1
ATOM 734 C C . ILE A 1 92 ? 18.461 4.672 -4.386 1.00 89.50 92 ILE A C 1
ATOM 736 O O . ILE A 1 92 ? 18.453 3.532 -4.849 1.00 89.50 92 ILE A O 1
ATOM 740 N N . GLY A 1 93 ? 18.367 5.744 -5.163 1.00 87.50 93 GLY A N 1
ATOM 741 C CA . GLY A 1 93 ? 18.184 5.677 -6.607 1.00 87.50 93 GLY A CA 1
ATOM 742 C C . GLY A 1 93 ? 16.969 6.479 -7.034 1.00 87.50 93 GLY A C 1
ATOM 743 O O . GLY A 1 93 ? 16.317 7.115 -6.218 1.00 87.50 93 GLY A O 1
ATOM 744 N N . TYR A 1 94 ? 16.711 6.486 -8.335 1.00 91.88 94 TYR A N 1
ATOM 745 C CA . TYR A 1 94 ? 15.531 7.119 -8.902 1.00 91.88 94 TYR A CA 1
ATOM 746 C C . TYR A 1 94 ? 14.724 6.059 -9.641 1.00 91.88 94 TYR A C 1
ATOM 748 O O . TYR A 1 94 ? 15.262 5.410 -10.544 1.00 91.88 94 TYR A O 1
ATOM 756 N N . VAL A 1 95 ? 13.463 5.890 -9.251 1.00 96.12 95 VAL A N 1
ATOM 757 C CA . VAL A 1 95 ? 12.522 4.959 -9.871 1.00 96.12 95 VAL A CA 1
ATOM 758 C C . VAL A 1 95 ? 11.580 5.776 -10.744 1.00 96.12 95 VAL A C 1
ATOM 760 O O . VAL A 1 95 ? 10.695 6.465 -10.259 1.00 96.12 95 VAL A O 1
ATOM 763 N N . VAL A 1 96 ? 11.800 5.730 -12.060 1.00 95.31 96 VAL A N 1
ATOM 764 C CA . VAL A 1 96 ? 11.103 6.605 -13.023 1.00 95.31 96 VAL A CA 1
ATOM 765 C C . VAL A 1 96 ? 9.581 6.488 -12.917 1.00 95.31 96 VAL A C 1
ATOM 767 O O . VAL A 1 96 ? 8.887 7.479 -13.110 1.00 95.31 96 VAL A O 1
ATOM 770 N N . THR A 1 97 ? 9.060 5.293 -12.628 1.00 97.44 97 THR A N 1
ATOM 771 C CA . THR A 1 97 ? 7.612 5.071 -12.569 1.00 97.44 97 THR A CA 1
ATOM 772 C C . THR A 1 97 ? 6.942 5.775 -11.400 1.00 97.44 97 THR A C 1
ATOM 774 O O . THR A 1 97 ? 5.761 6.059 -11.516 1.00 97.44 97 THR A O 1
ATOM 777 N N . GLU A 1 98 ? 7.651 6.096 -10.314 1.00 94.06 98 GLU A N 1
ATOM 778 C CA . GLU A 1 98 ? 7.059 6.815 -9.171 1.00 94.06 98 GLU A CA 1
ATOM 779 C C . GLU A 1 98 ? 6.577 8.228 -9.547 1.00 94.06 98 GLU A C 1
ATOM 781 O O . GLU A 1 98 ? 5.692 8.769 -8.892 1.00 94.06 98 GLU A O 1
ATOM 786 N N . ASP A 1 99 ? 7.110 8.806 -10.631 1.00 96.38 99 ASP A N 1
ATOM 787 C CA . ASP A 1 99 ? 6.690 10.106 -11.172 1.00 96.38 99 ASP A CA 1
ATOM 788 C C . ASP A 1 99 ? 5.668 9.992 -12.324 1.00 96.38 99 ASP A C 1
ATOM 790 O O . ASP A 1 99 ? 5.307 11.004 -12.933 1.00 96.38 99 ASP A O 1
ATOM 794 N N . MET A 1 100 ? 5.244 8.777 -12.682 1.00 98.31 100 MET A N 1
ATOM 795 C CA . MET A 1 100 ? 4.334 8.521 -13.802 1.00 98.31 100 MET A CA 1
ATOM 796 C C . MET A 1 100 ? 2.909 8.311 -13.297 1.00 98.31 100 MET A C 1
ATOM 798 O O . MET A 1 100 ? 2.694 7.552 -12.355 1.00 98.31 100 MET A O 1
ATOM 802 N N . ASN A 1 101 ? 1.927 8.896 -13.979 1.00 98.31 101 ASN A N 1
ATOM 803 C CA . ASN A 1 101 ? 0.529 8.505 -13.804 1.00 98.31 101 ASN A CA 1
ATOM 804 C C . ASN A 1 101 ? 0.279 7.130 -14.445 1.00 98.31 101 ASN A C 1
ATOM 806 O O . ASN A 1 1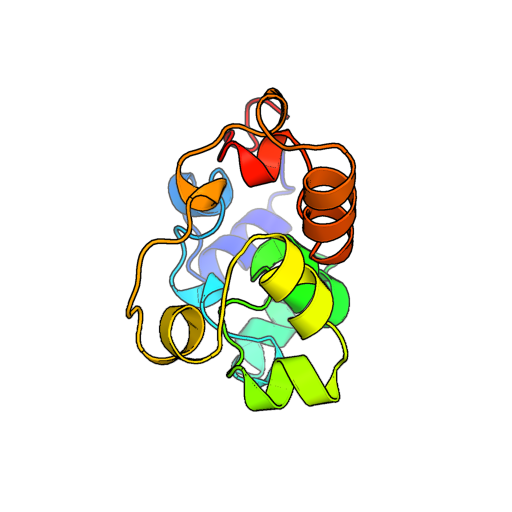01 ? 1.048 6.654 -15.292 1.00 98.31 101 ASN A O 1
ATOM 810 N N . TRP A 1 102 ? -0.825 6.489 -14.075 1.00 98.56 102 TRP A N 1
ATOM 811 C CA . TRP A 1 102 ? -1.189 5.154 -14.538 1.00 98.56 102 TRP A CA 1
ATOM 812 C C . TRP A 1 102 ? -1.238 5.050 -16.067 1.00 98.56 102 TRP A C 1
ATOM 814 O O . TRP A 1 102 ? -0.786 4.055 -16.640 1.00 98.56 102 TRP A O 1
ATOM 824 N N . ASP A 1 103 ? -1.759 6.072 -16.750 1.00 98.38 103 ASP A N 1
ATOM 825 C CA . ASP A 1 103 ? -1.880 6.107 -18.212 1.00 98.38 103 ASP A CA 1
ATOM 826 C C . ASP A 1 103 ? -0.543 6.322 -18.943 1.00 98.38 103 ASP A C 1
ATOM 828 O O . ASP A 1 103 ? -0.444 6.063 -20.147 1.00 98.38 103 ASP A O 1
ATOM 832 N N . GLU A 1 104 ? 0.496 6.733 -18.217 1.00 98.69 104 GLU A N 1
ATOM 833 C CA . GLU A 1 104 ? 1.857 6.879 -18.724 1.00 98.69 104 GLU A CA 1
ATOM 834 C C . GLU A 1 104 ? 2.636 5.558 -18.640 1.00 98.69 104 GLU A C 1
ATOM 836 O O . GLU A 1 104 ? 3.579 5.350 -19.414 1.00 98.69 104 GLU A O 1
ATOM 841 N N . LEU A 1 105 ? 2.243 4.644 -17.742 1.00 98.69 105 LEU A N 1
ATOM 842 C CA . LEU A 1 105 ? 2.852 3.322 -17.608 1.00 98.69 105 LEU A CA 1
ATOM 843 C C . LEU A 1 105 ? 2.669 2.484 -18.880 1.00 98.69 105 LEU A C 1
ATOM 845 O O . LEU A 1 105 ? 1.622 2.471 -19.531 1.00 98.69 105 LEU A O 1
ATOM 849 N N . SER A 1 106 ? 3.685 1.689 -19.213 1.00 98.56 106 SER A N 1
ATOM 850 C CA . SER A 1 106 ? 3.520 0.630 -20.210 1.00 98.56 106 SER A CA 1
ATOM 851 C C . SER A 1 106 ? 2.554 -0.450 -19.709 1.00 98.56 106 SER A C 1
ATOM 853 O O . SER A 1 106 ? 2.389 -0.647 -18.509 1.00 98.56 106 SER A O 1
ATOM 855 N N . LEU A 1 107 ? 1.965 -1.227 -20.625 1.00 98.50 107 LEU A N 1
ATOM 856 C CA . LEU A 1 107 ? 1.069 -2.335 -20.256 1.00 98.50 107 LEU A CA 1
ATOM 857 C C . LEU A 1 107 ? 1.733 -3.368 -19.330 1.00 98.50 107 LEU A C 1
ATOM 859 O O . LEU A 1 107 ? 1.059 -3.976 -18.506 1.00 98.50 107 LEU A O 1
ATOM 863 N N . GLU A 1 108 ? 3.044 -3.575 -19.472 1.00 98.62 108 GLU A N 1
ATOM 864 C CA . GLU A 1 108 ? 3.812 -4.472 -18.605 1.00 98.62 108 GLU A CA 1
ATOM 865 C C . GLU A 1 108 ? 3.955 -3.894 -17.189 1.00 98.62 108 GLU A C 1
ATOM 867 O O . GLU A 1 108 ? 3.760 -4.609 -16.211 1.00 98.62 108 GLU A O 1
ATOM 872 N N . GLN A 1 109 ? 4.200 -2.586 -17.075 1.00 98.81 109 GLN A N 1
ATOM 873 C CA . GLN A 1 109 ? 4.236 -1.885 -15.789 1.00 98.81 109 GLN A CA 1
ATOM 874 C C . GLN A 1 109 ? 2.855 -1.822 -15.127 1.00 98.81 109 GLN A C 1
ATOM 876 O O . GLN A 1 109 ? 2.763 -2.041 -13.927 1.00 98.81 109 GLN A O 1
ATOM 881 N N . GLN A 1 110 ? 1.777 -1.606 -15.887 1.00 98.81 110 GLN A N 1
ATOM 882 C CA . GLN A 1 110 ? 0.411 -1.661 -15.351 1.00 98.81 110 GLN A CA 1
ATOM 883 C C . GLN A 1 110 ? 0.063 -3.059 -14.816 1.00 98.81 110 GLN A C 1
ATOM 885 O O . GLN A 1 110 ? -0.518 -3.166 -13.738 1.00 98.81 110 GLN A O 1
ATOM 890 N N . ASP A 1 111 ? 0.429 -4.140 -15.525 1.00 98.69 111 ASP A N 1
ATOM 891 C CA . ASP A 1 111 ? 0.232 -5.508 -15.010 1.00 98.69 111 ASP A CA 1
ATOM 892 C C . ASP A 1 111 ? 1.066 -5.741 -13.743 1.00 98.69 111 ASP A C 1
ATOM 894 O O . ASP A 1 111 ? 0.545 -6.276 -12.768 1.00 98.69 111 ASP A O 1
ATOM 898 N N . ALA A 1 112 ? 2.322 -5.286 -13.710 1.00 98.69 112 ALA A N 1
ATOM 899 C CA . ALA A 1 112 ? 3.168 -5.389 -12.523 1.00 98.69 112 ALA A CA 1
ATOM 900 C C . ALA A 1 112 ? 2.601 -4.611 -11.321 1.00 98.69 112 ALA A C 1
ATOM 902 O O . ALA A 1 112 ? 2.493 -5.174 -10.232 1.00 98.69 112 ALA A O 1
ATOM 903 N N . ALA A 1 113 ? 2.162 -3.367 -11.520 1.00 98.56 113 ALA A N 1
ATOM 904 C CA . ALA A 1 113 ? 1.483 -2.570 -10.500 1.00 98.56 113 ALA A CA 1
ATOM 905 C C . ALA A 1 113 ? 0.209 -3.278 -10.006 1.00 98.56 113 ALA A C 1
ATOM 907 O O . ALA A 1 113 ? -0.002 -3.420 -8.802 1.00 98.56 113 ALA A O 1
ATOM 908 N N . TYR A 1 114 ? -0.585 -3.844 -10.921 1.00 98.44 114 TYR A N 1
ATOM 909 C CA . TYR A 1 114 ? -1.771 -4.630 -10.576 1.00 98.44 114 TYR A CA 1
ATOM 910 C C . TYR A 1 114 ? -1.457 -5.884 -9.749 1.00 98.44 114 TYR A C 1
ATOM 912 O O . TYR A 1 114 ? -2.214 -6.246 -8.845 1.00 98.44 114 TYR A O 1
ATOM 920 N N . ARG A 1 115 ? -0.323 -6.546 -10.003 1.00 98.00 115 ARG A N 1
ATOM 921 C CA . ARG A 1 115 ? 0.155 -7.690 -9.201 1.00 98.00 115 ARG A CA 1
ATOM 922 C C . ARG A 1 115 ? 0.580 -7.291 -7.787 1.00 98.00 115 ARG A C 1
ATOM 924 O O . ARG A 1 115 ? 0.592 -8.158 -6.917 1.00 98.00 115 ARG A O 1
ATOM 931 N N . LEU A 1 116 ? 0.875 -6.012 -7.572 1.00 97.69 116 LEU A N 1
ATOM 932 C CA . LEU A 1 116 ? 1.130 -5.380 -6.273 1.00 97.69 116 LEU A CA 1
ATOM 933 C C . LEU A 1 116 ? -0.126 -4.684 -5.714 1.00 97.69 116 LEU A C 1
ATOM 935 O O . LEU A 1 116 ? -0.039 -3.849 -4.819 1.00 97.69 116 LEU A O 1
ATOM 939 N N . CYS A 1 117 ? -1.304 -5.035 -6.243 1.00 97.75 117 CYS A N 1
ATOM 940 C CA . CYS A 1 117 ? -2.612 -4.516 -5.846 1.00 97.75 117 CYS A CA 1
ATOM 941 C C . CYS A 1 117 ? -2.845 -3.020 -6.082 1.00 97.75 117 CYS A C 1
ATOM 943 O O . CYS A 1 117 ? -3.868 -2.496 -5.635 1.00 97.75 117 CYS A O 1
ATOM 945 N N . TYR A 1 118 ? -1.984 -2.352 -6.848 1.00 97.81 118 TYR A N 1
ATOM 946 C CA . TYR A 1 118 ? -2.322 -1.045 -7.392 1.00 97.81 118 TYR A CA 1
ATOM 947 C C . TYR A 1 118 ? -3.379 -1.164 -8.496 1.00 97.81 118 TYR A C 1
ATOM 949 O O . TYR A 1 118 ? -3.468 -2.143 -9.239 1.00 97.81 118 TYR A O 1
ATOM 957 N N . PHE A 1 119 ? -4.180 -0.125 -8.637 1.00 96.62 119 PHE A N 1
ATOM 958 C CA . PHE A 1 119 ? -5.013 0.142 -9.802 1.00 96.62 119 PHE A CA 1
ATOM 959 C C . PHE A 1 119 ? -4.991 1.647 -10.055 1.00 96.62 119 PHE A C 1
ATOM 961 O O . PHE A 1 119 ? -4.526 2.389 -9.201 1.00 96.62 119 PHE A O 1
ATOM 968 N N . GLU A 1 120 ? -5.501 2.098 -11.200 1.00 97.81 120 GLU A N 1
ATOM 969 C CA . GLU A 1 120 ? -5.404 3.496 -11.654 1.00 97.81 120 GLU A CA 1
ATOM 970 C C . GLU A 1 120 ? -5.609 4.528 -10.534 1.00 97.81 120 GLU A C 1
ATOM 972 O O . GLU A 1 120 ? -4.703 5.298 -10.240 1.00 97.81 120 GLU A O 1
ATOM 977 N N . ASN A 1 121 ? -6.733 4.468 -9.813 1.00 97.38 121 ASN A N 1
ATOM 978 C CA . ASN A 1 121 ? -6.994 5.431 -8.744 1.00 97.38 121 ASN A CA 1
ATOM 979 C C . ASN A 1 121 ? -6.018 5.336 -7.557 1.00 97.38 121 ASN A C 1
ATOM 981 O O . ASN A 1 121 ? -5.732 6.366 -6.951 1.00 97.38 121 ASN A O 1
ATOM 985 N N . SER A 1 122 ? -5.559 4.137 -7.175 1.00 96.56 122 SER A N 1
ATOM 986 C CA . SER A 1 122 ? -4.623 3.993 -6.052 1.00 96.56 122 SER A CA 1
ATOM 987 C C . SER A 1 122 ? -3.201 4.384 -6.450 1.00 96.56 122 SER A C 1
ATOM 989 O O . SER A 1 122 ? -2.509 5.008 -5.656 1.00 96.56 122 SER A O 1
ATOM 991 N N . TRP A 1 123 ? -2.799 4.089 -7.689 1.00 97.50 123 TRP A N 1
ATOM 992 C CA . TRP A 1 123 ? -1.515 4.490 -8.261 1.00 97.50 123 TRP A CA 1
ATOM 993 C C . TRP A 1 123 ? -1.404 6.010 -8.414 1.00 97.50 123 TRP A C 1
ATOM 995 O O . TRP A 1 123 ? -0.407 6.603 -8.021 1.00 97.50 123 TRP A O 1
ATOM 1005 N N . ASP A 1 124 ? -2.457 6.652 -8.924 1.00 97.25 124 ASP A N 1
ATOM 1006 C CA . ASP A 1 124 ? -2.508 8.106 -9.124 1.00 97.25 124 ASP A CA 1
ATOM 1007 C C . ASP A 1 124 ? -2.818 8.879 -7.827 1.00 97.25 124 ASP A C 1
ATOM 1009 O O . ASP A 1 124 ? -3.096 10.083 -7.860 1.00 97.25 124 ASP A O 1
ATOM 1013 N N . TRP A 1 125 ? -2.813 8.198 -6.674 1.00 94.94 125 TRP A N 1
ATOM 1014 C CA . TRP A 1 125 ? -3.086 8.779 -5.354 1.00 94.94 125 TRP A CA 1
ATOM 1015 C C . TRP A 1 125 ? -4.410 9.552 -5.292 1.00 94.94 125 TRP A C 1
ATOM 1017 O O . TRP A 1 125 ? -4.553 10.570 -4.603 1.00 94.94 125 TRP A O 1
ATOM 1027 N N . ILE A 1 126 ? -5.413 9.077 -6.029 1.00 96.81 126 ILE A N 1
ATOM 1028 C CA . ILE A 1 126 ? -6.741 9.673 -6.034 1.00 96.81 126 ILE A CA 1
ATOM 1029 C C . ILE A 1 126 ? -7.407 9.356 -4.699 1.00 96.81 126 ILE A C 1
ATOM 1031 O O . ILE A 1 126 ? -7.482 8.204 -4.283 1.00 96.81 126 ILE A O 1
ATOM 1035 N N . SER A 1 127 ? -7.947 10.374 -4.029 1.00 95.81 127 SER A N 1
ATOM 1036 C CA . SER A 1 127 ? -8.692 10.171 -2.782 1.00 95.81 127 SER A CA 1
ATOM 1037 C C . SER A 1 127 ? -9.908 9.258 -2.986 1.00 95.81 127 SER A C 1
ATOM 1039 O O . SER A 1 127 ? -10.637 9.414 -3.971 1.00 95.81 127 SER A O 1
ATOM 1041 N N . LEU A 1 128 ? -10.210 8.413 -1.990 1.00 92.50 128 LEU A N 1
ATOM 1042 C CA . LEU A 1 128 ? -11.396 7.541 -1.939 1.00 92.50 128 LEU A CA 1
ATOM 1043 C C . LEU A 1 128 ? -12.714 8.278 -2.216 1.00 92.50 128 LEU A C 1
ATOM 1045 O O . LEU A 1 128 ? -13.691 7.679 -2.659 1.00 92.50 128 LEU A O 1
ATOM 1049 N N . ASN A 1 129 ? -12.768 9.587 -1.956 1.00 92.38 129 ASN A N 1
ATOM 1050 C CA . ASN A 1 129 ? -13.946 10.409 -2.238 1.00 92.38 129 ASN A CA 1
ATOM 1051 C C . ASN A 1 129 ? -14.282 10.525 -3.737 1.00 92.38 129 ASN A C 1
ATOM 1053 O O . ASN A 1 129 ? -15.385 10.970 -4.067 1.00 92.38 129 ASN A O 1
ATOM 1057 N N . TYR A 1 130 ? -13.344 10.177 -4.619 1.00 92.94 130 TYR A N 1
ATOM 1058 C CA . TYR A 1 130 ? -13.480 10.259 -6.074 1.00 92.94 130 TYR A CA 1
ATOM 1059 C C . TYR A 1 130 ? -13.436 8.891 -6.766 1.00 92.94 130 TYR A C 1
ATOM 1061 O O . TYR A 1 130 ? -13.394 8.851 -7.995 1.00 92.94 130 TYR A O 1
ATOM 1069 N N . TRP A 1 131 ? -13.431 7.801 -5.993 1.00 87.25 131 TRP A N 1
ATOM 1070 C CA . TRP A 1 131 ? -13.467 6.437 -6.519 1.00 87.25 131 TRP A CA 1
ATOM 1071 C C . TRP A 1 131 ? -14.874 6.031 -6.970 1.00 87.25 131 TRP A C 1
ATOM 1073 O O . TRP A 1 131 ? -15.872 6.506 -6.372 1.00 87.25 131 TRP A O 1
#

Organism: NCBI:txid382380

Sequence (131 aa):
MLASEEKTIAGDLGYDRISWDNLEISDLETFRYTDLTMEEGLGITSLGMDATMWDCYVNHYNGYYWADLQVLGVSVYLETLGHSQSSWDDEIGYVVTEDMNWDELSLEQQDAAYRLCYFENSWDWISLNYW

pLDDT: mean 95.69, std 4.43, range [61.84, 98.81]

Secondary structure (DSSP, 8-state):
---HHHHHHHHHTT--HHHHHSTT-SGGGGS-GGGS-HHHHHHHHHTT--HHHIIIIISTTTTS-HHHHHHHT-HHHHHHHT--HHHHHS--S--GGGG--GGGS-HHHHHHHHHTT--HHHHTT--GGG-

Radius of gyration: 15.32 Å; chains: 1; bounding box: 40×28×39 Å

Foldseek 3Di:
DDDPVLVVLCVVLVDDPVPQQWAPPDPSLQAQLVVDDPSNQVSCVVNVDHNVCSCQARNLVLNDQLVVCVVVVLVVLVVLQVDDNCCRVVVDDDRPNLPDQLVRDDPSNQVSCVSSVDDRCNSNRPTNVVD